Protein AF-A0A920TBQ1-F1 (afdb_monomer)

Secondary structure (DSSP, 8-state):
----------PPP----PPPHHHHHHHHHHHHHHHHH-----TTSHHHHHHHHHHHHHHHHHHHHHHHHHHHSS---S-HHHHHHHHH-SB-TTS-B---S-SS--B-TTSPBPEEESSPPGGGS-TTS-EEE---TT-SSS----SSS-SSSTTTTTS---------

Mean predicted aligned error: 15.68 Å

Solvent-accessible surface area (backbone atoms only — not comparable to full-atom values): 10835 Å² total; per-residue (Å²): 139,85,83,84,80,80,79,81,79,82,75,83,77,79,79,80,81,71,86,52,72,64,60,56,50,53,52,53,52,52,51,53,56,50,61,75,64,71,65,82,82,72,84,71,68,52,60,66,52,34,38,52,51,26,34,52,36,50,52,53,51,52,50,25,46,49,52,47,20,69,77,67,76,45,70,74,67,62,55,43,67,55,37,52,51,61,36,45,40,42,52,48,101,84,70,45,82,47,80,48,56,37,95,64,88,53,40,38,67,82,71,48,69,50,43,49,37,47,82,43,65,89,82,67,82,54,88,90,50,70,44,73,50,52,46,50,90,80,67,42,102,69,78,45,63,93,60,94,86,72,95,66,64,82,86,61,77,84,58,77,84,72,74,86,78,82,79,129

Radius of gyration: 35.69 Å; Cα contacts (8 Å, |Δi|>4): 148; chains: 1; bounding box: 50×78×126 Å

Structure (mmCIF, N/CA/C/O backbone):
data_AF-A0A920TBQ1-F1
#
_entry.id   AF-A0A920TBQ1-F1
#
loop_
_atom_site.group_PDB
_atom_site.id
_atom_site.type_symbol
_atom_site.label_atom_id
_atom_site.label_alt_id
_atom_site.label_comp_id
_atom_site.label_asym_id
_atom_site.label_entity_id
_atom_site.label_seq_id
_atom_site.pdbx_PDB_ins_code
_atom_site.Cartn_x
_atom_site.Cartn_y
_atom_site.Cartn_z
_atom_site.occupancy
_atom_site.B_iso_or_equiv
_atom_site.auth_seq_id
_atom_site.auth_comp_id
_atom_site.auth_asym_id
_atom_site.a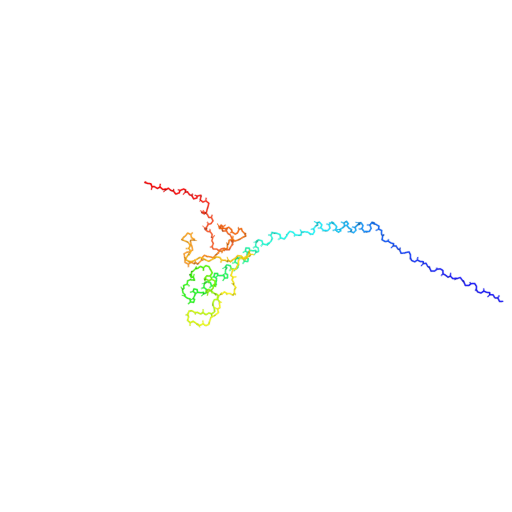uth_atom_id
_atom_site.pdbx_PDB_model_num
ATOM 1 N N . MET A 1 1 ? 17.380 -54.055 -92.860 1.00 48.25 1 MET A N 1
ATOM 2 C CA . MET A 1 1 ? 17.389 -53.909 -91.387 1.00 48.25 1 MET A CA 1
ATOM 3 C C . MET A 1 1 ? 18.024 -52.562 -91.052 1.00 48.25 1 MET A C 1
ATOM 5 O O . MET A 1 1 ? 19.197 -52.389 -91.348 1.00 48.25 1 MET A O 1
ATOM 9 N N . LYS A 1 2 ? 17.262 -51.567 -90.572 1.00 56.16 2 LYS A N 1
ATOM 10 C CA . LYS A 1 2 ? 17.795 -50.239 -90.199 1.00 56.16 2 LYS A CA 1
ATOM 11 C C . LYS A 1 2 ? 17.805 -50.139 -88.670 1.00 56.16 2 LYS A C 1
ATOM 13 O O . LYS A 1 2 ? 16.746 -50.190 -88.054 1.00 56.16 2 LYS A O 1
ATOM 18 N N . ASN A 1 3 ? 19.003 -50.072 -88.088 1.00 46.03 3 ASN A N 1
ATOM 19 C CA . ASN A 1 3 ? 19.242 -50.014 -86.646 1.00 46.03 3 ASN A CA 1
ATOM 20 C C . ASN A 1 3 ? 18.768 -48.677 -86.062 1.00 46.03 3 ASN A C 1
ATOM 22 O O . ASN A 1 3 ? 19.203 -47.610 -86.496 1.00 46.03 3 ASN A O 1
ATOM 26 N N . PHE A 1 4 ? 17.910 -48.739 -85.045 1.00 64.44 4 PHE A N 1
ATOM 27 C CA . PHE A 1 4 ? 17.529 -47.581 -84.244 1.00 64.44 4 PHE A CA 1
ATOM 28 C C . PHE A 1 4 ? 18.660 -47.234 -83.269 1.00 64.44 4 PHE A C 1
ATOM 30 O O . PHE A 1 4 ? 18.821 -47.861 -82.225 1.00 64.44 4 PHE A O 1
ATOM 37 N N . SER A 1 5 ? 19.452 -46.218 -83.615 1.00 70.75 5 SER A N 1
ATOM 38 C CA . SER A 1 5 ? 20.432 -45.603 -82.716 1.00 70.75 5 SER A CA 1
ATOM 39 C C . SER A 1 5 ? 19.705 -44.743 -81.678 1.00 70.75 5 SER A C 1
ATOM 41 O O . SER A 1 5 ? 19.383 -43.581 -81.937 1.00 70.75 5 SER A O 1
ATOM 43 N N . GLN A 1 6 ? 19.436 -45.309 -80.501 1.00 67.81 6 GLN A N 1
ATOM 44 C CA . GLN A 1 6 ? 18.839 -44.588 -79.376 1.00 67.81 6 GLN A CA 1
ATOM 45 C C . GLN A 1 6 ? 19.803 -43.515 -78.845 1.00 67.81 6 GLN A C 1
ATOM 47 O O . GLN A 1 6 ? 20.833 -43.819 -78.246 1.00 67.81 6 GLN A O 1
ATOM 52 N N . LYS A 1 7 ? 19.465 -42.235 -79.045 1.00 61.97 7 LYS A N 1
ATOM 53 C CA . LYS A 1 7 ? 20.132 -41.118 -78.365 1.00 61.97 7 LYS A CA 1
ATOM 54 C C . LYS A 1 7 ? 19.586 -41.018 -76.940 1.00 61.97 7 LYS A C 1
ATOM 56 O O . LYS A 1 7 ? 18.495 -40.498 -76.728 1.00 61.97 7 LYS A O 1
ATOM 61 N N . ALA A 1 8 ? 20.350 -41.508 -75.966 1.00 65.56 8 ALA A N 1
ATOM 62 C CA . ALA A 1 8 ? 20.070 -41.295 -74.550 1.00 65.56 8 ALA A CA 1
ATOM 63 C C . ALA A 1 8 ? 20.138 -39.789 -74.226 1.00 65.56 8 ALA A C 1
ATOM 65 O O . ALA A 1 8 ? 21.207 -39.176 -74.264 1.00 65.56 8 ALA A O 1
ATOM 66 N N . GLY A 1 9 ? 18.987 -39.178 -73.939 1.00 63.41 9 GLY A N 1
ATOM 67 C CA . GLY A 1 9 ? 18.897 -37.779 -73.526 1.00 63.41 9 GLY A CA 1
ATOM 68 C C . GLY A 1 9 ? 19.561 -37.565 -72.165 1.00 63.41 9 GLY A C 1
ATOM 69 O O . GLY A 1 9 ? 19.107 -38.101 -71.153 1.00 63.41 9 GLY A O 1
ATOM 70 N N . ARG A 1 10 ? 20.638 -36.772 -72.122 1.00 70.75 10 ARG A N 1
ATOM 71 C CA . ARG A 1 10 ? 21.245 -36.299 -70.869 1.00 70.75 10 ARG A CA 1
ATOM 72 C C . ARG A 1 10 ? 20.261 -35.353 -70.175 1.00 70.75 10 ARG A C 1
ATOM 74 O O . ARG A 1 10 ? 19.996 -34.269 -70.683 1.00 70.75 10 ARG A O 1
ATOM 81 N N . ARG A 1 11 ? 19.722 -35.751 -69.018 1.00 70.69 11 ARG A N 1
ATOM 82 C CA . ARG A 1 11 ? 18.940 -34.850 -68.155 1.00 70.69 11 ARG A CA 1
ATOM 83 C C . ARG A 1 11 ? 19.877 -33.781 -67.569 1.00 70.69 11 ARG A C 1
ATOM 85 O O . ARG A 1 11 ? 20.949 -34.156 -67.085 1.00 70.69 11 ARG A O 1
ATOM 92 N N . PRO A 1 12 ? 19.518 -32.486 -67.596 1.00 66.88 12 PRO A N 1
ATOM 93 C CA . PRO A 1 12 ? 20.341 -31.449 -66.988 1.00 66.88 12 PRO A CA 1
ATOM 94 C C . PRO A 1 12 ? 20.404 -31.682 -65.474 1.00 66.88 12 PRO A C 1
ATOM 96 O O . PRO A 1 12 ? 19.377 -31.836 -64.813 1.00 66.88 12 PRO A O 1
ATOM 99 N N . ARG A 1 13 ? 21.619 -31.752 -64.921 1.00 69.31 13 ARG A N 1
ATOM 100 C CA . ARG A 1 13 ? 21.818 -31.720 -63.470 1.00 69.31 13 ARG A CA 1
ATOM 101 C C . ARG A 1 13 ? 21.442 -30.317 -63.003 1.00 69.31 13 ARG A C 1
ATOM 103 O O . ARG A 1 13 ? 22.044 -29.351 -63.455 1.00 69.31 13 ARG A O 1
ATOM 110 N N . MET A 1 14 ? 20.437 -30.206 -62.138 1.00 69.81 14 MET A N 1
ATOM 111 C CA . MET A 1 14 ? 20.187 -28.965 -61.407 1.00 69.81 14 MET A CA 1
ATOM 112 C C . MET A 1 14 ? 21.421 -28.663 -60.559 1.00 69.81 14 MET A C 1
ATOM 114 O O . MET A 1 14 ? 21.741 -29.429 -59.646 1.00 69.81 14 MET A O 1
ATOM 118 N N . ASP A 1 15 ? 22.107 -27.567 -60.871 1.00 70.44 15 ASP A N 1
ATOM 119 C CA . ASP A 1 15 ? 23.183 -27.047 -60.038 1.00 70.44 15 ASP A CA 1
ATOM 120 C C . ASP A 1 15 ? 22.632 -26.743 -58.647 1.00 70.44 15 ASP A C 1
ATOM 122 O O . ASP A 1 15 ? 21.770 -25.880 -58.458 1.00 70.44 15 ASP A O 1
ATOM 126 N N . ARG A 1 16 ? 23.135 -27.481 -57.656 1.00 70.38 16 ARG A N 1
ATOM 127 C CA . ARG A 1 16 ? 22.904 -27.176 -56.248 1.00 70.38 16 ARG A CA 1
ATOM 128 C C . ARG A 1 16 ? 23.727 -25.935 -55.929 1.00 70.38 16 ARG A C 1
ATOM 130 O O . ARG A 1 16 ? 24.926 -26.031 -55.689 1.00 70.38 16 ARG A O 1
ATOM 137 N N . ARG A 1 17 ? 23.088 -24.767 -55.980 1.00 74.75 17 ARG A N 1
ATOM 138 C CA . ARG A 1 17 ? 23.689 -23.505 -55.539 1.00 74.75 17 ARG A CA 1
ATOM 139 C C . ARG A 1 17 ? 23.941 -23.623 -54.034 1.00 74.75 17 ARG A C 1
ATOM 141 O O . ARG A 1 17 ? 22.996 -23.756 -53.263 1.00 74.75 17 ARG A O 1
ATOM 148 N N . GLY A 1 18 ? 25.212 -23.693 -53.647 1.00 74.69 18 GLY A N 1
ATOM 149 C CA . GLY A 1 18 ? 25.628 -23.650 -52.248 1.00 74.69 18 GLY A CA 1
ATOM 150 C C . GLY A 1 18 ? 25.462 -22.243 -51.678 1.00 74.69 18 GLY A C 1
ATOM 151 O O . GLY A 1 18 ? 25.498 -21.264 -52.423 1.00 74.69 18 GLY A O 1
ATOM 152 N N . PHE A 1 19 ? 25.283 -22.162 -50.361 1.00 76.19 19 PHE A N 1
ATOM 153 C CA . PHE A 1 19 ? 25.223 -20.901 -49.626 1.00 76.19 19 PHE A CA 1
ATOM 154 C C . PHE A 1 19 ? 26.479 -20.066 -49.875 1.00 76.19 19 PHE A C 1
ATOM 156 O O . PHE A 1 19 ? 27.602 -20.577 -49.841 1.00 76.19 19 PHE A O 1
ATOM 163 N N . THR A 1 20 ? 26.290 -18.774 -50.122 1.00 87.19 20 THR A N 1
ATOM 164 C CA . THR A 1 20 ? 27.413 -17.843 -50.264 1.00 87.19 20 THR A CA 1
ATOM 165 C C . THR A 1 20 ? 27.848 -17.341 -48.887 1.00 87.19 20 THR A C 1
ATOM 167 O O . THR A 1 20 ? 27.028 -17.183 -47.985 1.00 87.19 20 THR A O 1
ATOM 170 N N . LEU A 1 21 ? 29.140 -17.048 -48.706 1.00 89.81 21 LEU A N 1
ATOM 171 C CA . LEU A 1 21 ? 29.644 -16.465 -47.451 1.00 89.81 21 LEU A CA 1
ATOM 172 C C . LEU A 1 21 ? 28.968 -15.123 -47.126 1.00 89.81 21 LEU A C 1
ATOM 174 O O . LEU A 1 21 ? 28.745 -14.805 -45.960 1.00 89.81 21 LEU A O 1
ATOM 178 N N . LEU A 1 22 ? 28.600 -14.363 -48.163 1.00 90.62 22 LEU A N 1
ATOM 179 C CA . LEU A 1 22 ? 27.893 -13.090 -48.026 1.00 90.62 22 LEU A CA 1
ATOM 180 C C . LEU A 1 22 ? 26.492 -13.253 -47.432 1.00 90.62 22 LEU A C 1
ATOM 182 O O . LEU A 1 22 ? 26.053 -12.393 -46.676 1.00 90.62 22 LEU A O 1
ATOM 186 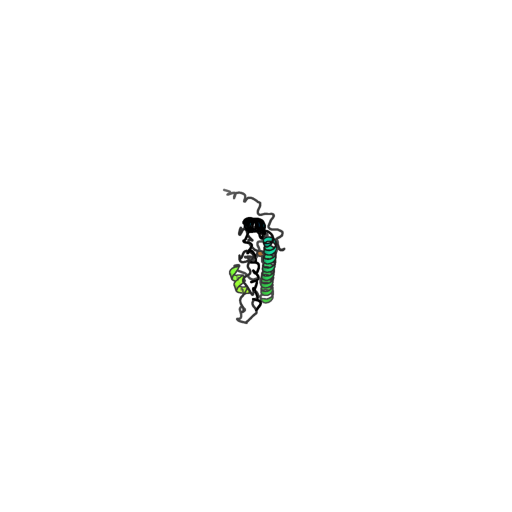N N . GLU A 1 23 ? 25.809 -14.352 -47.744 1.00 89.31 23 GLU A N 1
ATOM 187 C CA . GLU A 1 23 ? 24.459 -14.627 -47.253 1.00 89.31 23 GLU A CA 1
ATOM 188 C C . GLU A 1 23 ? 24.452 -14.828 -45.736 1.00 89.31 23 GLU A C 1
ATOM 190 O O . GLU A 1 23 ? 23.646 -14.226 -45.033 1.00 89.31 23 GLU A O 1
ATOM 195 N N . VAL A 1 24 ? 25.423 -15.575 -45.205 1.00 91.62 24 VAL A N 1
ATOM 196 C CA . VAL A 1 24 ? 25.572 -15.756 -43.753 1.00 91.62 24 VAL A CA 1
ATOM 197 C C . VAL A 1 24 ? 26.084 -14.477 -43.081 1.00 91.62 24 VAL A C 1
ATOM 199 O O . VAL A 1 24 ? 25.625 -14.128 -41.995 1.00 91.62 24 VAL A O 1
ATOM 202 N N . LEU A 1 25 ? 26.987 -13.736 -43.732 1.00 93.94 25 LEU A N 1
ATOM 203 C CA . LEU A 1 25 ? 27.529 -12.485 -43.197 1.00 93.94 25 LEU A CA 1
ATOM 204 C C . LEU A 1 25 ? 26.446 -11.411 -43.027 1.00 93.94 25 LEU A C 1
ATOM 206 O O . LEU A 1 25 ? 26.381 -10.773 -41.976 1.00 93.94 25 LEU A O 1
ATOM 210 N N . LEU A 1 26 ? 25.575 -11.236 -44.024 1.00 93.56 26 LEU A N 1
ATOM 211 C CA . LEU A 1 26 ? 24.477 -10.273 -43.952 1.00 93.56 26 LEU A CA 1
ATOM 212 C C . LEU A 1 26 ? 23.464 -10.652 -42.864 1.00 93.56 26 LEU A C 1
ATOM 214 O O . LEU A 1 26 ? 23.002 -9.782 -42.128 1.00 93.56 26 LEU A O 1
ATOM 218 N N . VAL A 1 27 ? 23.152 -11.943 -42.722 1.00 94.81 27 VAL A N 1
ATOM 219 C CA . VAL A 1 27 ? 22.244 -12.433 -41.675 1.00 94.81 27 VAL A CA 1
ATOM 220 C C . VAL A 1 27 ? 22.801 -12.122 -40.287 1.00 94.81 27 VAL A C 1
ATOM 222 O O . VAL A 1 27 ? 22.093 -11.546 -39.464 1.00 94.81 27 VAL A O 1
ATOM 225 N N . LEU A 1 28 ? 24.076 -12.427 -40.031 1.00 94.94 28 LEU A N 1
ATOM 226 C CA . LEU A 1 28 ? 24.708 -12.120 -38.745 1.00 94.94 28 LEU A CA 1
ATOM 227 C C . LEU A 1 28 ? 24.767 -10.612 -38.476 1.00 94.94 28 LEU A C 1
ATOM 229 O O . LEU A 1 28 ? 24.514 -10.188 -37.351 1.00 94.94 28 LEU A O 1
ATOM 233 N N . ALA A 1 29 ? 25.032 -9.798 -39.501 1.00 95.50 29 ALA A N 1
ATOM 234 C CA . ALA A 1 29 ? 25.033 -8.344 -39.370 1.00 95.50 29 ALA A CA 1
ATOM 235 C C . ALA A 1 29 ? 23.657 -7.801 -38.943 1.00 95.50 29 ALA A C 1
ATOM 237 O O . ALA A 1 29 ? 23.577 -6.982 -38.028 1.00 95.50 29 ALA A O 1
ATOM 238 N N . ILE A 1 30 ? 22.571 -8.289 -39.555 1.00 94.75 30 ILE A N 1
ATOM 239 C CA . ILE A 1 30 ? 21.204 -7.879 -39.198 1.00 94.75 30 ILE A CA 1
ATOM 240 C C . ILE A 1 30 ? 20.837 -8.374 -37.792 1.00 94.75 30 ILE A C 1
ATOM 242 O O . ILE A 1 30 ? 20.232 -7.627 -37.025 1.00 94.75 30 ILE A O 1
ATOM 246 N N . LEU A 1 31 ? 21.240 -9.590 -37.410 1.00 95.25 31 LEU A N 1
ATOM 247 C CA . LEU A 1 31 ? 21.000 -10.114 -36.061 1.00 95.25 31 LEU A CA 1
ATOM 248 C C . LEU A 1 31 ? 21.712 -9.285 -34.985 1.00 95.25 31 LEU A C 1
ATOM 250 O O . LEU A 1 31 ? 21.099 -8.970 -33.968 1.00 95.25 31 LEU A O 1
ATOM 254 N N . ILE A 1 32 ? 22.963 -8.880 -35.221 1.00 95.75 32 ILE A N 1
ATOM 255 C CA . ILE A 1 32 ? 23.705 -7.995 -34.310 1.00 95.75 32 ILE A CA 1
ATOM 256 C C . ILE A 1 32 ? 23.021 -6.624 -34.216 1.00 95.75 32 ILE A C 1
ATOM 258 O O . ILE A 1 32 ? 22.856 -6.095 -33.118 1.00 95.75 32 ILE A O 1
ATOM 262 N N . ALA A 1 33 ? 22.574 -6.069 -35.347 1.00 94.31 33 ALA A N 1
ATOM 263 C CA . ALA A 1 33 ? 21.883 -4.783 -35.379 1.00 94.31 33 ALA A CA 1
ATOM 264 C C . ALA A 1 33 ? 20.559 -4.806 -34.594 1.00 94.31 33 ALA A C 1
ATOM 266 O O . ALA A 1 33 ? 20.290 -3.893 -33.815 1.00 94.31 33 ALA A O 1
ATOM 267 N N . ILE A 1 34 ? 19.750 -5.860 -34.753 1.00 94.38 34 ILE A N 1
ATOM 268 C CA . ILE A 1 34 ? 18.488 -6.008 -34.0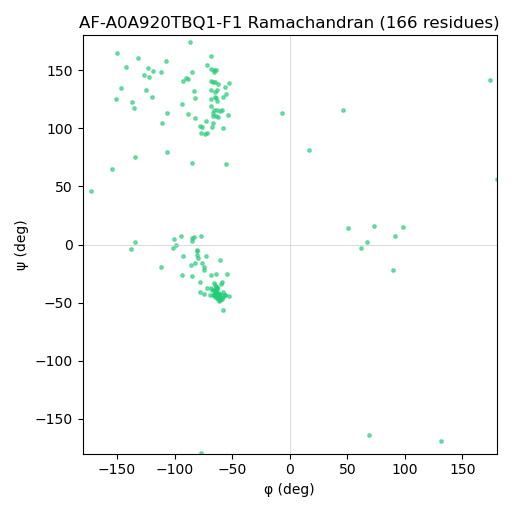14 1.00 94.38 34 ILE A CA 1
ATOM 269 C C . ILE A 1 34 ? 18.761 -6.263 -32.527 1.00 94.38 34 ILE A C 1
ATOM 271 O O . ILE A 1 34 ? 18.126 -5.638 -31.679 1.00 94.38 34 ILE A O 1
ATOM 275 N N . ALA A 1 35 ? 19.727 -7.121 -32.189 1.00 90.00 35 ALA A N 1
ATOM 276 C CA . ALA A 1 35 ? 20.071 -7.421 -30.799 1.00 90.00 35 ALA A CA 1
ATOM 277 C C . ALA A 1 35 ? 20.526 -6.174 -30.019 1.00 90.00 35 ALA A C 1
ATOM 279 O O . ALA A 1 35 ? 20.202 -6.043 -28.843 1.00 90.00 35 ALA A O 1
ATOM 280 N N . ALA A 1 36 ? 21.212 -5.232 -30.675 1.00 88.94 36 ALA A N 1
ATOM 281 C CA . ALA A 1 36 ? 21.608 -3.962 -30.067 1.00 88.94 36 ALA A CA 1
ATOM 282 C C . ALA A 1 36 ? 20.420 -3.026 -29.764 1.00 88.94 36 ALA A C 1
ATOM 284 O O . ALA A 1 36 ? 20.515 -2.181 -28.876 1.00 88.94 36 ALA A O 1
ATOM 285 N N . MET A 1 37 ? 19.309 -3.155 -30.497 1.00 88.44 37 MET A N 1
ATOM 286 C CA . MET A 1 37 ? 18.132 -2.291 -30.358 1.00 88.44 37 MET A CA 1
ATOM 287 C C . MET A 1 37 ? 17.079 -2.865 -29.397 1.00 88.44 37 MET A C 1
ATOM 289 O O . MET A 1 37 ? 16.315 -2.113 -28.792 1.00 88.44 37 MET A O 1
ATOM 293 N N . VAL A 1 38 ? 17.028 -4.190 -29.232 1.00 83.75 38 VAL A N 1
ATOM 294 C CA . VAL A 1 38 ? 16.035 -4.872 -28.386 1.00 83.75 38 VAL A CA 1
ATOM 295 C C . VAL A 1 38 ? 16.507 -4.909 -26.928 1.00 83.75 38 VAL A C 1
ATOM 297 O O . VAL A 1 38 ? 16.831 -5.949 -26.370 1.00 83.75 38 VAL A O 1
ATOM 300 N N . VAL A 1 39 ? 16.518 -3.738 -26.293 1.00 70.38 39 VAL A N 1
ATOM 301 C CA . VAL A 1 39 ? 16.540 -3.587 -24.830 1.00 70.38 39 VAL A CA 1
ATOM 302 C C . VAL A 1 39 ? 15.502 -2.524 -24.476 1.00 70.38 39 VAL A C 1
ATOM 304 O O . VAL A 1 39 ? 15.850 -1.364 -24.254 1.00 70.38 39 VAL A O 1
ATOM 307 N N . PRO A 1 40 ? 14.193 -2.824 -24.509 1.00 66.94 40 PRO A N 1
ATOM 308 C CA . PRO A 1 40 ? 13.232 -1.845 -24.034 1.00 66.94 40 PRO A CA 1
ATOM 309 C C . PRO A 1 40 ? 13.479 -1.590 -22.539 1.00 66.94 40 PRO A C 1
ATOM 311 O O . PRO A 1 40 ? 13.492 -2.507 -21.723 1.00 66.94 40 PRO A O 1
ATOM 314 N N . ASN A 1 41 ? 13.701 -0.319 -22.204 1.00 61.41 41 ASN A N 1
ATOM 315 C CA . ASN A 1 41 ? 13.872 0.189 -20.847 1.00 61.41 41 ASN A CA 1
ATOM 316 C C . ASN A 1 41 ? 12.541 0.063 -20.080 1.00 61.41 41 ASN A C 1
ATOM 318 O O . ASN A 1 41 ? 11.635 0.876 -20.258 1.00 61.41 41 ASN A O 1
ATOM 322 N N . ILE A 1 42 ? 12.412 -0.954 -19.225 1.00 60.12 42 ILE A N 1
ATOM 323 C CA . ILE A 1 42 ? 11.211 -1.209 -18.398 1.00 60.12 42 ILE A CA 1
ATOM 324 C C . ILE A 1 42 ? 11.188 -0.315 -17.133 1.00 60.12 42 ILE A C 1
ATOM 326 O O . ILE A 1 42 ? 10.198 -0.253 -16.414 1.00 60.12 42 ILE A O 1
ATOM 330 N N . VAL A 1 43 ? 12.251 0.451 -16.881 1.00 58.19 43 VAL A N 1
ATOM 331 C CA . VAL A 1 43 ? 12.585 0.972 -15.542 1.00 58.19 43 VAL A CA 1
ATOM 332 C C . VAL A 1 43 ? 11.800 2.233 -15.116 1.00 58.19 43 VAL A C 1
ATOM 334 O O . VAL A 1 43 ? 11.926 2.664 -13.983 1.00 58.19 43 VAL A O 1
ATOM 337 N N . GLY A 1 44 ? 10.959 2.834 -15.968 1.00 57.53 44 GLY A N 1
ATOM 338 C CA . GLY A 1 44 ? 10.316 4.130 -15.650 1.00 57.53 44 GLY A CA 1
ATOM 339 C C . GLY A 1 44 ? 8.799 4.128 -15.427 1.00 57.53 44 GLY A C 1
ATOM 340 O O . GLY A 1 44 ? 8.265 5.073 -14.857 1.00 57.53 44 GLY A O 1
ATOM 341 N N . ARG A 1 45 ? 8.072 3.105 -15.899 1.00 57.81 45 ARG A N 1
ATOM 342 C CA . ARG A 1 45 ? 6.596 3.041 -15.777 1.00 57.81 45 ARG A CA 1
ATOM 343 C C . ARG A 1 45 ? 6.118 2.291 -14.536 1.00 57.81 45 ARG A C 1
ATOM 345 O O . ARG A 1 45 ? 4.932 2.333 -14.226 1.00 57.81 45 ARG A O 1
ATOM 352 N N . SER A 1 46 ? 7.029 1.617 -13.841 1.00 68.81 46 SER A N 1
ATOM 353 C CA . SER A 1 46 ? 6.745 0.920 -12.590 1.00 68.81 46 SER A CA 1
ATOM 354 C C . SER A 1 46 ? 6.421 1.889 -11.463 1.00 68.81 46 SER A C 1
ATOM 356 O O . SER A 1 46 ? 5.536 1.606 -10.674 1.00 68.81 46 SER A O 1
ATOM 358 N N . ASP A 1 47 ? 7.082 3.043 -11.390 1.00 75.00 47 ASP A N 1
ATOM 359 C CA . ASP A 1 47 ? 7.082 3.822 -10.148 1.00 75.00 47 ASP A CA 1
ATOM 360 C C . ASP A 1 47 ? 5.753 4.534 -9.887 1.00 75.00 47 ASP A C 1
ATOM 362 O O . ASP A 1 47 ? 5.250 4.489 -8.769 1.00 75.00 47 ASP A O 1
ATOM 366 N N . GLU A 1 48 ? 5.139 5.145 -10.903 1.00 76.69 48 GLU A N 1
ATOM 367 C CA . GLU A 1 48 ? 3.794 5.736 -10.781 1.00 76.69 48 GLU A CA 1
ATOM 368 C C . GLU A 1 48 ? 2.739 4.652 -10.504 1.00 76.69 48 GLU A C 1
ATOM 370 O O . GLU A 1 48 ? 1.894 4.812 -9.626 1.00 76.69 48 GLU A O 1
ATOM 375 N N . ALA A 1 49 ? 2.842 3.505 -11.182 1.00 82.50 49 ALA A N 1
ATOM 376 C CA . ALA A 1 49 ? 1.942 2.376 -10.967 1.00 82.50 49 ALA A CA 1
ATOM 377 C C . ALA A 1 49 ? 2.085 1.796 -9.549 1.00 82.50 49 ALA A C 1
ATOM 379 O O . ALA A 1 49 ? 1.091 1.486 -8.899 1.00 82.50 49 ALA A O 1
ATOM 380 N N . ASN A 1 50 ? 3.311 1.707 -9.033 1.00 82.94 50 ASN A N 1
ATOM 381 C CA . ASN A 1 50 ? 3.606 1.253 -7.676 1.00 82.94 50 ASN A CA 1
ATOM 382 C C . ASN A 1 50 ? 3.039 2.218 -6.631 1.00 82.94 50 ASN A C 1
ATOM 384 O O . ASN A 1 50 ? 2.464 1.785 -5.628 1.00 82.94 50 ASN A O 1
ATOM 388 N N . LYS A 1 51 ? 3.128 3.529 -6.891 1.00 82.69 51 LYS A N 1
ATOM 389 C CA . LYS A 1 51 ? 2.444 4.546 -6.086 1.00 82.69 51 LYS A CA 1
ATOM 390 C C . LYS A 1 51 ? 0.947 4.277 -6.082 1.00 82.69 51 LYS A C 1
ATOM 392 O O . LYS A 1 51 ? 0.392 4.068 -5.013 1.00 82.69 51 LYS A O 1
ATOM 397 N N . ASP A 1 52 ? 0.309 4.197 -7.245 1.00 84.31 52 ASP A N 1
ATOM 398 C CA . ASP A 1 52 ? -1.134 3.944 -7.366 1.00 84.31 52 ASP A CA 1
ATOM 399 C C . ASP A 1 52 ? -1.603 2.667 -6.669 1.00 84.31 52 ASP A C 1
ATOM 401 O O . ASP A 1 52 ? -2.592 2.692 -5.936 1.00 84.31 52 ASP A O 1
ATOM 405 N N . LEU A 1 53 ? -0.870 1.566 -6.812 1.00 86.50 53 LEU A N 1
ATOM 406 C CA . LEU A 1 53 ? -1.169 0.321 -6.106 1.00 86.50 53 LEU A CA 1
ATOM 407 C C . LEU A 1 53 ? -1.097 0.495 -4.587 1.00 86.50 53 LEU A C 1
ATOM 409 O O . LEU A 1 53 ? -1.992 0.052 -3.866 1.00 86.50 53 LEU A O 1
ATOM 413 N N . THR A 1 54 ? -0.074 1.195 -4.102 1.00 87.44 54 THR A N 1
ATOM 414 C CA . THR A 1 54 ? 0.083 1.487 -2.674 1.00 87.44 54 THR A CA 1
ATOM 415 C C . THR A 1 54 ? -1.064 2.363 -2.164 1.00 87.44 54 THR A C 1
ATOM 417 O O . THR A 1 54 ? -1.635 2.075 -1.115 1.00 87.44 54 THR A O 1
ATOM 420 N N . ARG A 1 55 ? -1.478 3.376 -2.937 1.00 83.94 55 ARG A N 1
ATOM 421 C CA . ARG A 1 55 ? -2.633 4.239 -2.635 1.00 83.94 55 ARG A CA 1
ATOM 422 C C . ARG A 1 55 ? -3.926 3.430 -2.480 1.00 83.94 55 ARG A C 1
ATOM 424 O O . ARG A 1 55 ? -4.684 3.641 -1.535 1.00 83.94 55 ARG A O 1
ATOM 431 N 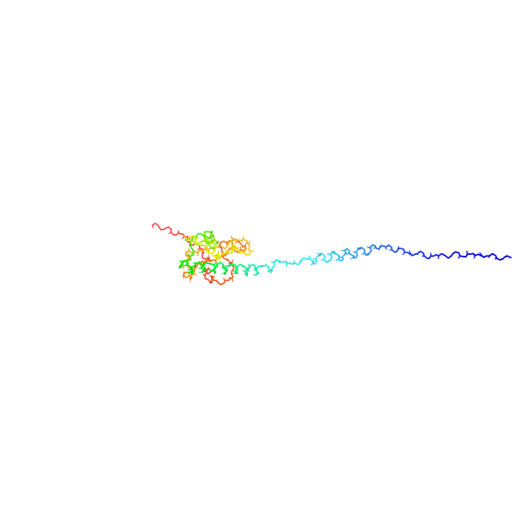N . ILE A 1 56 ? -4.163 2.485 -3.392 1.00 88.56 56 ILE A N 1
ATOM 432 C CA . ILE A 1 56 ? -5.326 1.587 -3.357 1.00 88.56 56 ILE A CA 1
ATOM 433 C C . ILE A 1 56 ? -5.289 0.704 -2.105 1.00 88.56 56 ILE A C 1
ATOM 435 O O . ILE A 1 56 ? -6.300 0.584 -1.413 1.00 88.56 56 ILE A O 1
ATOM 439 N N . ASN A 1 57 ? -4.133 0.118 -1.785 1.00 89.88 57 ASN A N 1
ATOM 440 C CA . ASN A 1 57 ? -3.987 -0.739 -0.608 1.00 89.88 57 ASN A CA 1
ATOM 441 C C . ASN A 1 57 ? -4.175 0.047 0.702 1.00 89.88 57 ASN A C 1
ATOM 443 O O . ASN A 1 57 ? -4.842 -0.449 1.610 1.00 89.88 57 ASN A O 1
ATOM 447 N N . ILE A 1 58 ? -3.676 1.288 0.783 1.00 88.00 58 ILE A N 1
ATOM 448 C CA . ILE A 1 58 ? -3.921 2.188 1.923 1.00 88.00 58 ILE A CA 1
ATOM 449 C C . ILE A 1 58 ? -5.420 2.459 2.079 1.00 88.00 58 ILE A C 1
ATOM 451 O O . ILE A 1 58 ? -5.955 2.311 3.174 1.00 88.00 58 ILE A O 1
ATOM 455 N N . ALA A 1 59 ? -6.119 2.803 0.993 1.00 87.94 59 ALA A N 1
ATOM 456 C CA . ALA A 1 59 ? -7.557 3.068 1.037 1.00 87.94 59 ALA A CA 1
ATOM 457 C C . ALA A 1 59 ? -8.371 1.828 1.452 1.00 87.94 59 ALA A C 1
ATOM 459 O O . ALA A 1 59 ? -9.350 1.942 2.192 1.00 87.94 59 ALA A O 1
ATOM 460 N N . ALA A 1 60 ? -7.965 0.636 1.005 1.00 90.75 60 ALA A N 1
ATOM 461 C CA . ALA A 1 60 ? -8.577 -0.620 1.427 1.00 90.75 60 ALA A CA 1
ATOM 462 C C . ALA A 1 60 ? -8.378 -0.872 2.931 1.00 90.75 60 ALA A C 1
ATOM 464 O O . ALA A 1 60 ? -9.332 -1.240 3.619 1.00 90.75 60 ALA A O 1
ATOM 465 N N . PHE A 1 61 ? -7.176 -0.615 3.453 1.00 91.38 61 PHE A N 1
ATOM 466 C CA . PHE A 1 61 ? -6.884 -0.749 4.879 1.00 91.38 61 PHE A CA 1
ATOM 467 C C . PHE A 1 61 ? -7.652 0.288 5.719 1.00 91.38 61 PHE A C 1
ATOM 469 O O . PHE A 1 61 ? -8.279 -0.067 6.717 1.00 91.38 61 PHE A O 1
ATOM 476 N N . GLU A 1 62 ? -7.715 1.548 5.280 1.00 89.62 62 GLU A N 1
ATOM 477 C CA . GLU A 1 62 ? -8.516 2.579 5.952 1.00 89.62 62 GLU A CA 1
ATOM 478 C C . GLU A 1 62 ? -9.996 2.179 6.011 1.00 89.62 62 GLU A C 1
ATOM 480 O O . GLU A 1 62 ? -10.635 2.293 7.058 1.00 89.62 62 GLU A O 1
ATOM 485 N N . LYS A 1 63 ? -10.538 1.652 4.908 1.00 91.50 63 LYS A N 1
ATOM 486 C CA . LYS A 1 63 ? -11.916 1.160 4.853 1.00 91.50 63 LYS A CA 1
ATOM 487 C C . LYS A 1 63 ? -12.146 0.005 5.832 1.00 91.50 63 LYS A C 1
ATOM 489 O O . LYS A 1 63 ? -13.163 0.006 6.520 1.00 91.50 63 LYS A O 1
ATOM 494 N N . ALA A 1 64 ? -11.218 -0.946 5.932 1.00 92.25 64 ALA A N 1
ATOM 495 C CA . ALA A 1 64 ? -11.309 -2.043 6.897 1.00 92.25 64 ALA A CA 1
ATOM 496 C C . ALA A 1 64 ? -11.334 -1.523 8.346 1.00 92.25 64 ALA A C 1
ATOM 498 O O . ALA A 1 64 ? -12.219 -1.885 9.122 1.00 92.25 64 ALA A O 1
ATOM 499 N N . ALA A 1 65 ? -10.436 -0.593 8.689 1.00 91.62 65 ALA A N 1
ATOM 500 C CA . ALA A 1 65 ? -10.411 0.043 10.006 1.00 91.62 65 ALA A CA 1
ATOM 501 C C . ALA A 1 65 ? -11.693 0.852 10.296 1.00 91.62 65 ALA A C 1
ATOM 503 O O . ALA A 1 65 ? -12.186 0.862 11.425 1.00 91.62 65 ALA A O 1
ATOM 504 N N . GLN A 1 66 ? -12.269 1.510 9.284 1.00 91.50 66 GLN A N 1
ATOM 505 C CA . GLN A 1 66 ? -13.551 2.211 9.408 1.00 91.50 66 GLN A CA 1
ATOM 506 C C . GLN A 1 66 ? -14.708 1.248 9.692 1.00 91.50 66 GLN A C 1
ATOM 508 O O . GLN A 1 66 ? -15.543 1.550 10.541 1.00 91.50 66 GLN A O 1
ATOM 513 N N . MET A 1 67 ? -14.753 0.091 9.025 1.00 91.62 67 MET A N 1
ATOM 514 C CA . MET A 1 67 ? -15.775 -0.931 9.281 1.00 91.62 67 MET A CA 1
ATOM 515 C C . MET A 1 67 ? -15.659 -1.490 10.701 1.00 91.62 67 MET A C 1
ATOM 517 O O . MET A 1 67 ? -16.661 -1.559 11.409 1.00 91.62 67 MET A O 1
ATOM 521 N N . TYR A 1 68 ? -14.437 -1.768 11.164 1.00 91.31 68 TYR A N 1
ATOM 522 C CA . TYR A 1 68 ? -14.200 -2.158 12.555 1.00 91.31 68 TYR A CA 1
ATOM 523 C C . TYR A 1 68 ? -14.736 -1.114 13.539 1.00 91.31 68 TYR A C 1
ATOM 525 O O . TYR A 1 68 ? -15.401 -1.463 14.515 1.00 91.31 68 TYR A O 1
ATOM 533 N N . LYS A 1 69 ? -14.502 0.176 13.266 1.00 90.88 69 LYS A N 1
ATOM 534 C CA . LYS A 1 69 ? -15.044 1.263 14.084 1.00 90.88 69 LYS A CA 1
ATOM 535 C C . LYS A 1 69 ? -16.567 1.321 14.062 1.00 90.88 69 LYS A C 1
ATOM 537 O O . LYS A 1 69 ? -17.157 1.678 15.075 1.00 90.88 69 LYS A O 1
ATOM 542 N N . ILE A 1 70 ? -17.216 1.039 12.937 1.00 91.44 70 ILE A N 1
ATOM 543 C CA . ILE A 1 70 ? -18.684 1.039 12.868 1.00 91.44 70 ILE A CA 1
ATOM 544 C C . ILE A 1 70 ? -19.253 -0.029 13.806 1.00 91.44 70 ILE A C 1
ATOM 546 O O . ILE A 1 70 ? -20.190 0.259 14.552 1.00 91.44 70 ILE A O 1
ATOM 550 N N . ASP A 1 71 ? -18.638 -1.209 13.833 1.00 89.25 71 ASP A N 1
ATOM 551 C CA . ASP A 1 71 ? -19.121 -2.336 14.630 1.00 89.25 71 ASP A CA 1
ATOM 552 C C . ASP A 1 71 ? -18.761 -2.201 16.119 1.00 89.25 71 ASP A C 1
ATOM 554 O O . ASP A 1 71 ? -19.601 -2.438 16.987 1.00 89.25 71 ASP A O 1
ATOM 558 N N . ASN A 1 72 ? -17.542 -1.747 16.429 1.00 88.50 72 ASN A N 1
ATOM 559 C CA . ASN A 1 72 ? -17.013 -1.698 17.800 1.00 88.50 72 ASN A CA 1
ATOM 560 C C . ASN A 1 72 ? -17.056 -0.296 18.426 1.00 88.50 72 ASN A C 1
ATOM 562 O O . ASN A 1 72 ? -16.693 -0.118 19.585 1.00 88.50 72 ASN A O 1
ATOM 566 N N . LYS A 1 73 ? -17.489 0.722 17.671 1.00 90.12 73 LYS A N 1
ATOM 567 C CA . LYS A 1 73 ? -17.527 2.157 18.036 1.00 90.12 73 LYS A CA 1
ATOM 568 C C . LYS A 1 73 ? -16.167 2.798 18.338 1.00 90.12 73 LYS A C 1
ATOM 570 O O . LYS A 1 73 ? -16.107 4.009 18.556 1.00 90.12 73 LYS A O 1
ATOM 575 N N . VAL A 1 74 ? -15.088 2.023 18.307 1.00 90.25 74 VAL A N 1
ATOM 576 C CA . VAL A 1 74 ? -13.718 2.438 18.620 1.00 90.25 74 VAL A CA 1
ATOM 577 C C . VAL A 1 74 ? -12.814 2.063 17.449 1.00 90.25 74 VAL A C 1
ATOM 579 O O . VAL A 1 74 ? -13.056 1.078 16.754 1.00 90.25 74 VAL A O 1
ATOM 582 N N . TRP A 1 75 ? -11.796 2.879 17.188 1.00 90.81 75 TRP A N 1
ATOM 583 C CA . TRP A 1 75 ? -10.759 2.523 16.221 1.00 90.81 75 TRP A CA 1
ATOM 584 C C . TRP A 1 75 ? -9.917 1.357 16.751 1.00 90.81 75 TRP A C 1
ATOM 586 O O . TRP A 1 75 ? -9.784 1.220 17.963 1.00 90.81 75 TRP A O 1
ATOM 596 N N . PRO A 1 76 ? -9.340 0.519 15.879 1.00 90.81 76 PRO A N 1
ATOM 597 C CA . PRO A 1 76 ? -8.454 -0.528 16.352 1.00 90.81 76 PRO A CA 1
ATOM 598 C C . PRO A 1 76 ? -7.200 0.104 16.982 1.00 90.81 76 PRO A C 1
ATOM 600 O O . PRO A 1 76 ? -6.598 1.023 16.421 1.00 90.81 76 PRO A O 1
ATOM 603 N N . GLU A 1 77 ? -6.847 -0.356 18.177 1.00 89.25 77 GLU A N 1
ATOM 604 C CA . GLU A 1 77 ? -5.700 0.103 18.966 1.00 89.25 77 GLU A CA 1
ATOM 605 C C . GLU A 1 77 ? -4.661 -1.021 19.047 1.00 89.25 77 GLU A C 1
ATOM 607 O O . GLU A 1 77 ? -5.026 -2.195 19.053 1.00 89.25 77 GLU A O 1
ATOM 612 N N . GLY A 1 78 ? -3.376 -0.669 19.113 1.00 88.88 78 GLY A N 1
ATOM 613 C CA . GLY A 1 78 ? -2.282 -1.638 19.219 1.00 88.88 78 GLY A CA 1
ATOM 614 C C . GLY A 1 78 ? -1.155 -1.391 18.222 1.00 88.88 78 GLY A C 1
ATOM 615 O O . GLY A 1 78 ? -1.092 -0.338 17.581 1.00 88.88 78 GLY A O 1
ATOM 616 N N . SER A 1 79 ? -0.251 -2.367 18.119 1.00 88.75 79 SER A N 1
ATOM 617 C CA . SER A 1 79 ? 0.773 -2.382 17.072 1.00 88.75 79 SER A CA 1
ATOM 618 C C . SER A 1 79 ? 0.145 -2.621 15.695 1.00 88.75 79 SER A C 1
ATOM 620 O O . SER A 1 79 ? -0.989 -3.096 15.587 1.00 88.75 79 SER A O 1
ATOM 622 N N . THR A 1 80 ? 0.874 -2.300 14.625 1.00 88.06 80 THR A N 1
ATOM 623 C CA . THR A 1 80 ? 0.423 -2.555 13.249 1.00 88.06 80 THR A CA 1
ATOM 624 C C . THR A 1 80 ? 0.017 -4.020 13.061 1.00 88.06 80 THR A C 1
ATOM 626 O O . THR A 1 80 ? -1.030 -4.312 12.485 1.00 88.06 80 THR A O 1
ATOM 629 N N . GLU A 1 81 ? 0.820 -4.944 13.581 1.00 90.38 81 GLU A N 1
ATOM 630 C CA . GLU A 1 81 ? 0.613 -6.385 13.480 1.00 90.38 81 GLU A CA 1
ATOM 631 C C . GLU A 1 81 ? -0.654 -6.825 14.220 1.00 90.38 81 GLU A C 1
ATOM 633 O O . GLU A 1 81 ? -1.462 -7.570 13.660 1.00 90.38 81 GLU A O 1
ATOM 638 N N . ASP A 1 82 ? -0.864 -6.321 15.439 1.00 90.38 82 ASP A N 1
ATOM 639 C CA . ASP A 1 82 ? -2.057 -6.626 16.237 1.00 90.38 82 ASP A CA 1
ATOM 640 C C . ASP A 1 82 ? -3.329 -6.161 15.529 1.00 90.38 82 ASP A C 1
ATOM 642 O O . ASP A 1 82 ? -4.313 -6.897 15.452 1.00 90.38 82 ASP A O 1
ATOM 646 N N . VAL A 1 83 ? -3.294 -4.959 14.950 1.00 91.38 83 VAL A N 1
ATOM 647 C CA . VAL A 1 83 ? -4.421 -4.389 14.207 1.00 91.38 83 VAL A CA 1
ATOM 648 C C . VAL A 1 83 ? -4.722 -5.203 12.952 1.00 91.38 83 VAL A C 1
ATOM 650 O O . VAL A 1 83 ? -5.887 -5.472 12.663 1.00 91.38 83 VAL A O 1
ATOM 653 N N . ILE A 1 84 ? -3.699 -5.636 12.212 1.00 91.69 84 ILE A N 1
ATOM 654 C CA . ILE A 1 84 ? -3.895 -6.493 11.036 1.00 91.69 84 ILE A CA 1
ATOM 655 C C . ILE A 1 84 ? -4.534 -7.820 11.452 1.00 91.69 84 ILE A C 1
ATOM 657 O O . ILE A 1 84 ? -5.524 -8.226 10.844 1.00 91.69 84 ILE A O 1
ATOM 661 N N . MET A 1 85 ? -4.025 -8.471 12.502 1.00 90.38 85 MET A N 1
ATOM 662 C CA . MET A 1 85 ? -4.605 -9.718 13.007 1.00 90.38 85 MET A CA 1
ATOM 663 C C . MET A 1 85 ? -6.063 -9.525 13.422 1.00 90.38 85 MET A C 1
ATOM 665 O O . MET A 1 85 ? -6.923 -10.290 12.995 1.00 90.38 85 MET A O 1
ATOM 669 N N . LEU A 1 86 ? -6.353 -8.468 14.180 1.00 90.06 86 LEU A N 1
ATOM 670 C CA . LEU A 1 86 ? -7.697 -8.125 14.633 1.00 90.06 86 LEU A CA 1
ATOM 671 C C . LEU A 1 86 ? -8.679 -7.929 13.471 1.00 90.06 86 LEU A C 1
ATOM 673 O O . LEU A 1 86 ? -9.819 -8.3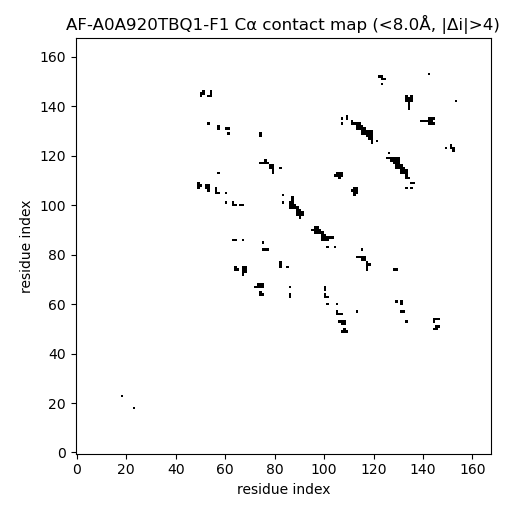85 13.535 1.00 90.06 86 LEU A O 1
ATOM 677 N N . LEU A 1 87 ? -8.245 -7.274 12.393 1.00 89.75 87 LEU A N 1
ATOM 678 C CA . LEU A 1 87 ? -9.084 -7.053 11.214 1.00 89.75 87 LEU A CA 1
ATOM 679 C C . LEU A 1 87 ? -9.272 -8.310 10.360 1.00 89.75 87 LEU A C 1
ATOM 681 O O . LEU A 1 87 ? -10.243 -8.374 9.604 1.00 89.75 87 LEU A O 1
ATOM 685 N N . MET A 1 88 ? -8.365 -9.283 10.474 1.00 90.25 88 MET A N 1
ATOM 686 C CA . MET A 1 88 ? -8.434 -10.569 9.778 1.00 90.25 88 MET A CA 1
ATOM 687 C C . MET A 1 88 ? -9.263 -11.624 10.525 1.00 90.25 88 MET A C 1
ATOM 689 O O . MET A 1 88 ? -9.668 -12.623 9.928 1.00 90.25 88 MET A O 1
ATOM 693 N N . MET A 1 89 ? -9.516 -11.428 11.822 1.00 86.31 89 MET A N 1
ATOM 694 C CA . MET A 1 89 ? -10.294 -12.362 12.637 1.00 86.31 89 MET A CA 1
ATOM 695 C C . MET A 1 89 ? -11.736 -12.484 12.131 1.00 86.31 89 MET A C 1
ATOM 697 O O . MET A 1 89 ? -12.439 -11.499 11.914 1.00 86.31 89 MET A O 1
ATOM 701 N N . THR A 1 90 ? -12.201 -13.725 12.004 1.00 83.56 90 THR A N 1
ATOM 702 C CA . THR A 1 90 ? -13.575 -14.062 11.599 1.00 83.56 90 THR A CA 1
ATOM 703 C C . THR A 1 90 ? -14.509 -14.290 12.784 1.00 83.56 90 THR A C 1
ATOM 705 O O . THR A 1 90 ? -15.646 -14.714 12.604 1.00 83.56 90 THR A O 1
ATOM 708 N N . GLU A 1 91 ? -14.043 -14.025 13.999 1.00 81.00 91 GLU A N 1
ATOM 709 C CA . GLU A 1 91 ? -14.824 -14.110 15.231 1.00 81.00 91 GLU A CA 1
ATOM 710 C C . GLU A 1 91 ? -14.801 -12.740 15.918 1.00 81.00 91 GLU A C 1
ATOM 712 O O . GLU A 1 91 ? -13.833 -11.978 15.790 1.00 81.00 91 GLU A O 1
ATOM 717 N N . ASP A 1 92 ? -15.913 -12.365 16.546 1.00 74.38 92 ASP A N 1
ATOM 718 C CA . ASP A 1 92 ? -15.972 -11.203 17.433 1.00 74.38 92 ASP A CA 1
ATOM 719 C C . ASP A 1 92 ? -15.562 -11.578 18.866 1.00 74.38 92 ASP A C 1
ATOM 721 O O . ASP A 1 92 ? -15.377 -12.752 19.194 1.00 74.38 92 ASP A O 1
ATOM 725 N N . ASP A 1 93 ? -15.456 -10.581 19.744 1.00 73.44 93 ASP A N 1
ATOM 726 C CA . ASP A 1 93 ? -15.113 -10.782 21.160 1.00 73.44 93 ASP A CA 1
ATOM 727 C C . ASP A 1 93 ? -16.132 -11.668 21.913 1.00 73.44 93 ASP A C 1
ATOM 729 O O . ASP A 1 93 ? -15.873 -12.117 23.029 1.00 73.44 93 ASP A O 1
ATOM 733 N N . GLN A 1 94 ? -17.305 -11.919 21.318 1.00 76.38 94 GLN A N 1
ATOM 734 C CA . GLN A 1 94 ? -18.378 -12.766 21.844 1.00 76.38 94 GLN A CA 1
ATOM 735 C C . GLN A 1 94 ? -18.391 -14.168 21.204 1.00 76.38 94 GLN A C 1
ATOM 737 O O . GLN A 1 94 ? -19.293 -14.960 21.488 1.00 76.38 94 GLN A O 1
ATOM 742 N N . GLY A 1 95 ? -17.407 -14.494 20.356 1.00 78.19 95 GLY A N 1
ATOM 743 C CA . GLY A 1 95 ? -17.299 -15.773 19.651 1.00 78.19 95 GLY A CA 1
ATOM 744 C C . GLY A 1 95 ? -18.309 -15.948 18.513 1.00 78.19 95 GLY A C 1
ATOM 745 O O . GLY A 1 95 ? -18.546 -17.066 18.051 1.00 78.19 95 GLY A O 1
ATOM 746 N N . LYS A 1 96 ? -18.951 -14.871 18.054 1.00 81.94 96 LYS A N 1
ATOM 747 C CA . LYS A 1 96 ? -19.862 -14.904 16.912 1.00 81.94 96 LYS A CA 1
ATOM 748 C C . LYS A 1 96 ? -19.066 -14.809 15.618 1.00 81.94 96 LYS A C 1
ATOM 750 O O . LYS A 1 96 ? -18.239 -13.918 15.431 1.00 81.94 96 LYS A O 1
ATOM 755 N N . VAL A 1 97 ? -19.392 -15.695 14.682 1.00 83.06 97 VAL A N 1
ATOM 756 C CA . VAL A 1 97 ? -18.805 -15.681 13.341 1.00 83.06 97 VAL A CA 1
ATOM 75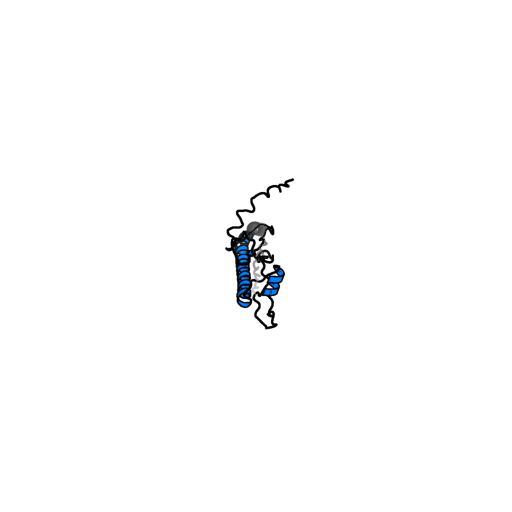7 C C . VAL A 1 97 ? -19.209 -14.399 12.609 1.00 83.06 97 VAL A C 1
ATOM 759 O O . VAL A 1 97 ? -20.397 -14.087 12.472 1.00 83.06 97 VAL A O 1
ATOM 762 N N . ARG A 1 98 ? -18.211 -13.678 12.104 1.00 84.38 98 ARG A N 1
ATOM 763 C CA . ARG A 1 98 ? -18.341 -12.480 11.271 1.00 84.38 98 ARG A CA 1
ATOM 764 C C . ARG A 1 98 ? -17.435 -12.578 10.046 1.00 84.38 98 ARG A C 1
ATOM 766 O O . ARG A 1 98 ? -16.487 -13.359 10.006 1.00 84.38 98 ARG A O 1
ATOM 773 N N . ALA A 1 99 ? -17.738 -11.775 9.031 1.00 85.94 99 ALA A N 1
ATOM 774 C CA . ALA A 1 99 ? -16.832 -11.614 7.903 1.00 85.94 99 ALA A CA 1
ATOM 775 C C . ALA A 1 99 ? -15.564 -10.879 8.359 1.00 85.94 99 ALA A C 1
ATOM 777 O O . ALA A 1 99 ? -15.649 -9.937 9.146 1.00 85.94 99 ALA A O 1
ATOM 778 N N . SER A 1 100 ? -14.410 -11.301 7.841 1.00 88.75 100 SER A N 1
ATOM 779 C CA . SER A 1 100 ? -13.159 -10.567 8.027 1.00 88.75 100 SER A CA 1
ATOM 780 C C . SER A 1 100 ? -13.264 -9.180 7.382 1.00 88.75 100 SER A C 1
ATOM 782 O O . SER A 1 100 ? -13.771 -9.053 6.264 1.00 88.75 100 SER A O 1
ATOM 784 N N . TYR A 1 101 ? -12.763 -8.141 8.053 1.00 90.19 101 TY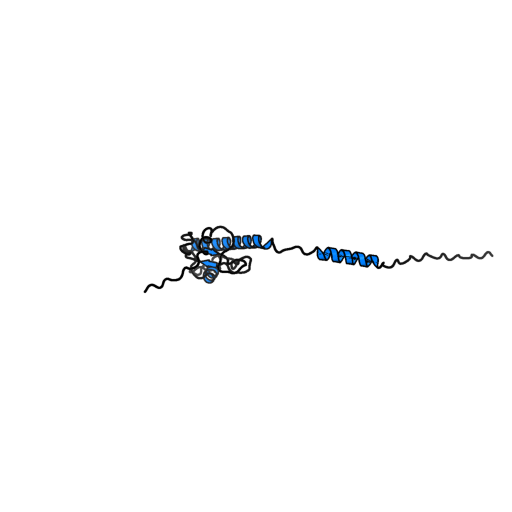R A N 1
ATOM 785 C CA . TYR A 1 101 ? -12.671 -6.802 7.459 1.00 90.19 101 TYR A CA 1
ATOM 786 C C . TYR A 1 101 ? -11.537 -6.708 6.440 1.00 90.19 101 TYR A C 1
ATOM 788 O O . TYR A 1 101 ? -11.530 -5.795 5.611 1.00 90.19 101 TYR A O 1
ATOM 796 N N . LEU A 1 102 ? -10.578 -7.633 6.511 1.00 91.19 102 LEU A N 1
ATOM 797 C CA . LEU A 1 102 ? -9.378 -7.631 5.700 1.00 91.19 102 LEU A CA 1
ATOM 798 C C . LEU A 1 102 ? -9.081 -9.030 5.145 1.00 91.19 102 LEU A C 1
ATOM 800 O O . LEU A 1 102 ? -8.825 -9.981 5.877 1.00 91.19 102 LEU A O 1
ATOM 804 N N . GLU A 1 103 ? -9.097 -9.166 3.822 1.00 86.94 103 GLU A N 1
ATOM 805 C CA . GLU A 1 103 ? -8.885 -10.464 3.163 1.00 86.94 103 GLU A CA 1
ATOM 806 C C . GLU A 1 103 ? -7.407 -10.874 3.109 1.00 86.94 103 GLU A C 1
ATOM 808 O O . GLU A 1 103 ? -7.080 -12.059 3.133 1.00 86.94 103 GLU A O 1
ATOM 813 N N . LYS A 1 104 ? -6.505 -9.894 3.011 1.00 89.94 104 LYS A N 1
ATOM 814 C CA . LYS A 1 104 ? -5.063 -10.103 2.856 1.00 89.94 104 LYS A CA 1
ATOM 815 C C . LYS A 1 104 ? -4.280 -9.068 3.648 1.00 89.94 104 LYS A C 1
ATOM 817 O O . LYS A 1 104 ? -4.734 -7.935 3.800 1.00 89.94 104 LYS A O 1
ATOM 822 N N . ILE A 1 105 ? -3.071 -9.436 4.063 1.00 89.44 105 ILE A N 1
ATOM 823 C CA . ILE A 1 105 ? -2.142 -8.502 4.703 1.00 89.44 105 ILE A CA 1
ATOM 824 C C . ILE A 1 105 ? -1.894 -7.329 3.738 1.00 89.44 105 ILE A C 1
ATOM 826 O O . ILE A 1 105 ? -1.574 -7.563 2.566 1.00 89.44 105 ILE A O 1
ATOM 830 N N . PRO A 1 106 ? -2.077 -6.076 4.183 1.00 88.81 106 PRO A N 1
ATOM 831 C CA . PRO A 1 106 ? -1.972 -4.931 3.310 1.00 88.81 106 PRO A CA 1
ATOM 832 C C . PRO A 1 106 ? -0.493 -4.578 3.167 1.00 88.81 106 PRO A C 1
ATOM 834 O O . PRO A 1 106 ? 0.143 -4.100 4.105 1.00 88.81 106 PRO A O 1
ATOM 837 N N . THR A 1 107 ? 0.059 -4.835 1.987 1.00 90.06 107 THR A N 1
ATOM 838 C CA . THR A 1 107 ? 1.434 -4.473 1.635 1.00 90.06 107 THR A CA 1
ATOM 839 C C . THR A 1 107 ? 1.442 -3.315 0.647 1.00 90.06 107 THR A C 1
ATOM 841 O O . THR A 1 107 ? 0.470 -3.080 -0.076 1.00 90.06 107 THR A O 1
ATOM 844 N N . ASP A 1 108 ? 2.545 -2.589 0.580 1.00 87.94 108 ASP A N 1
ATOM 845 C CA . ASP A 1 108 ? 2.808 -1.664 -0.511 1.00 87.94 108 ASP A CA 1
ATOM 846 C C . ASP A 1 108 ? 3.255 -2.402 -1.786 1.00 87.94 108 ASP A C 1
ATOM 848 O O . ASP A 1 108 ? 3.315 -3.636 -1.846 1.00 87.94 108 ASP A O 1
ATOM 852 N N . ALA A 1 109 ? 3.527 -1.639 -2.843 1.00 86.06 109 ALA A N 1
ATOM 853 C CA . ALA A 1 109 ? 3.986 -2.182 -4.119 1.00 86.06 109 ALA A CA 1
ATOM 854 C C . ALA A 1 109 ? 5.445 -2.680 -4.102 1.00 86.06 109 ALA A C 1
ATOM 856 O O . ALA A 1 109 ? 5.874 -3.333 -5.053 1.00 86.06 109 ALA A O 1
ATOM 857 N N . TRP A 1 110 ? 6.197 -2.390 -3.038 1.00 82.19 110 TRP A N 1
ATOM 858 C CA . TRP A 1 110 ? 7.581 -2.827 -2.838 1.00 82.19 110 TRP A CA 1
ATOM 859 C C . TRP A 1 110 ? 7.685 -4.057 -1.924 1.00 82.19 110 TRP A C 1
ATOM 861 O O . TRP A 1 110 ? 8.779 -4.587 -1.733 1.00 82.19 110 TRP A O 1
ATOM 871 N N . GLY A 1 111 ? 6.545 -4.561 -1.440 1.00 84.38 111 GLY A N 1
ATOM 872 C CA . GLY A 1 111 ? 6.436 -5.782 -0.647 1.00 84.38 111 GLY A CA 1
ATOM 873 C C . GLY A 1 111 ? 6.523 -5.564 0.861 1.00 84.38 111 GLY A C 1
ATOM 874 O O . GLY A 1 111 ? 6.543 -6.547 1.597 1.00 84.38 111 GLY A O 1
ATOM 875 N N . GLU A 1 112 ? 6.544 -4.317 1.328 1.00 84.56 112 GLU A N 1
ATOM 876 C CA . GLU A 1 112 ? 6.579 -4.001 2.755 1.00 84.56 112 GLU A CA 1
ATOM 877 C C . GLU A 1 112 ? 5.154 -3.867 3.319 1.00 84.56 112 GLU A C 1
ATOM 879 O O . GLU A 1 112 ? 4.257 -3.362 2.634 1.00 84.56 112 GLU A O 1
ATOM 884 N N . PRO A 1 113 ? 4.899 -4.302 4.565 1.00 87.56 113 PRO A N 1
ATOM 885 C CA . PRO A 1 113 ? 3.602 -4.120 5.205 1.00 87.56 113 PRO A CA 1
ATOM 886 C C . PRO A 1 113 ? 3.316 -2.636 5.472 1.00 87.56 113 PRO A C 1
ATOM 888 O O . PRO A 1 113 ? 4.189 -1.873 5.902 1.00 87.56 113 PRO A O 1
ATOM 891 N N . LEU A 1 114 ? 2.065 -2.228 5.244 1.00 88.25 114 LEU A N 1
ATOM 892 C CA . LEU A 1 114 ? 1.607 -0.883 5.585 1.00 88.25 114 LEU A CA 1
ATOM 893 C C . LEU A 1 114 ? 1.642 -0.674 7.097 1.00 88.25 114 LEU A C 1
ATOM 895 O O . LEU A 1 114 ? 1.247 -1.548 7.860 1.00 88.25 114 LEU A O 1
ATOM 899 N N . GLN A 1 115 ? 2.060 0.516 7.511 1.00 86.19 115 GLN A N 1
ATOM 900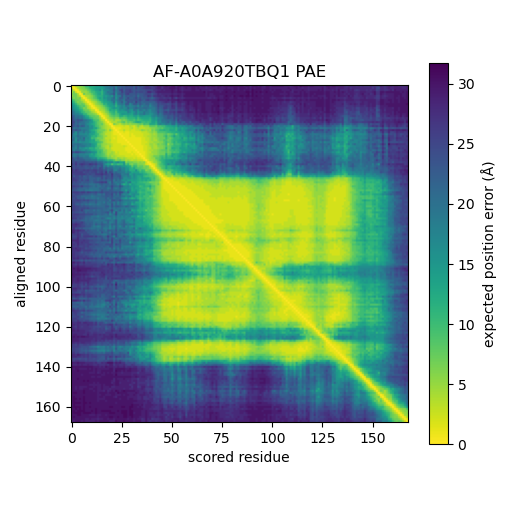 C CA . GLN A 1 115 ? 2.126 0.916 8.908 1.00 86.19 115 GLN A CA 1
ATOM 901 C C . GLN A 1 115 ? 0.811 1.532 9.357 1.00 86.19 115 GLN A C 1
ATOM 903 O O . GLN A 1 115 ? 0.184 2.278 8.600 1.00 86.19 115 GLN A O 1
ATOM 908 N N . TYR A 1 116 ? 0.424 1.245 10.596 1.00 87.44 116 TYR A N 1
ATOM 909 C CA . TYR A 1 116 ? -0.767 1.783 11.233 1.00 87.44 116 TYR A CA 1
ATOM 910 C C . TYR A 1 116 ? -0.393 2.466 12.546 1.00 87.44 116 TYR A C 1
ATOM 912 O O . TYR A 1 116 ? 0.321 1.905 13.372 1.00 87.44 116 TYR A O 1
ATOM 920 N N . GLN A 1 117 ? -0.908 3.674 12.761 1.00 84.94 117 GLN A N 1
ATOM 921 C CA . GLN A 1 117 ? -0.709 4.401 14.006 1.00 84.94 117 GLN A CA 1
ATOM 922 C C . GLN A 1 117 ? -2.008 5.051 14.479 1.00 84.94 117 GLN A C 1
ATOM 924 O O . GLN A 1 117 ? -2.607 5.885 13.791 1.00 84.94 117 GLN A O 1
ATOM 929 N N . TYR A 1 118 ? -2.417 4.692 15.694 1.00 83.69 118 TYR A N 1
ATOM 930 C CA . TYR A 1 118 ? -3.527 5.310 16.403 1.00 83.69 118 TYR A CA 1
ATOM 931 C C . TYR A 1 118 ? -3.248 5.310 17.922 1.00 83.69 118 TYR A C 1
ATOM 933 O O . TYR A 1 118 ? -2.831 4.277 18.443 1.00 83.69 118 TYR A O 1
ATOM 941 N N . PRO A 1 119 ? -3.472 6.425 18.644 1.00 82.81 119 PRO A N 1
ATOM 942 C CA . PRO A 1 119 ? -3.882 7.731 18.131 1.00 82.81 119 PRO A CA 1
ATOM 943 C C . PRO A 1 119 ? -2.807 8.352 17.222 1.00 82.81 119 PRO A C 1
ATOM 945 O O . PRO A 1 119 ? -1.617 8.072 17.383 1.00 82.81 119 PRO A O 1
ATOM 948 N N . PRO A 1 120 ? -3.204 9.171 16.233 1.00 76.56 120 PRO A N 1
ATOM 949 C CA . PRO A 1 120 ? -2.241 9.835 15.372 1.00 76.56 120 PRO A CA 1
ATOM 950 C C . PRO A 1 120 ? -1.405 10.834 16.190 1.00 76.56 120 PRO A C 1
ATOM 952 O O . PRO A 1 120 ? -1.917 11.430 17.143 1.00 76.56 120 PRO A O 1
ATOM 955 N N . PRO A 1 121 ? -0.146 11.083 15.797 1.00 71.62 121 PRO A N 1
ATOM 956 C CA . PRO A 1 121 ? 0.672 12.135 16.389 1.00 71.62 121 PRO A CA 1
ATOM 957 C C . PRO A 1 121 ? -0.050 13.494 16.364 1.00 71.62 121 PRO A C 1
ATOM 959 O O . PRO A 1 121 ? -0.660 13.856 15.350 1.00 71.62 121 PRO A O 1
ATOM 962 N N . GLU A 1 122 ? 0.044 14.274 17.449 1.00 62.34 122 GLU A N 1
ATOM 963 C CA . GLU A 1 122 ? -0.666 15.561 17.625 1.00 62.34 122 GLU A CA 1
ATOM 964 C C . GLU A 1 122 ? -0.417 16.566 16.481 1.00 62.34 122 GLU A C 1
ATOM 966 O O . GLU A 1 122 ? -1.244 17.425 16.178 1.00 62.34 122 GLU A O 1
ATOM 971 N N . ASN A 1 123 ? 0.719 16.440 15.799 1.00 60.69 123 ASN A N 1
ATOM 972 C CA . ASN A 1 123 ? 1.164 17.293 14.701 1.00 60.69 123 ASN A CA 1
ATOM 973 C C . ASN A 1 123 ? 0.614 16.901 13.313 1.00 60.69 123 ASN A C 1
ATOM 975 O O . ASN A 1 123 ? 0.964 17.551 12.329 1.00 60.69 123 ASN A O 1
ATOM 979 N N . THR A 1 124 ? -0.245 15.883 13.211 1.00 57.34 124 THR A N 1
ATOM 980 C CA . THR A 1 124 ? -0.771 15.380 11.923 1.00 57.34 124 THR A CA 1
ATOM 981 C C . THR A 1 124 ? -1.959 16.208 11.409 1.00 57.34 124 THR A C 1
ATOM 983 O O . THR A 1 124 ? -2.332 16.135 10.240 1.00 57.34 124 THR A O 1
ATOM 986 N N . GLY A 1 125 ? -2.587 17.029 12.259 1.00 57.91 125 GLY A N 1
ATOM 987 C CA . GLY A 1 125 ? -3.775 17.825 11.901 1.00 57.91 125 GLY A CA 1
ATOM 988 C C . GLY A 1 125 ? -5.036 16.996 11.611 1.00 57.91 125 GLY A C 1
ATOM 989 O O . GLY A 1 125 ? -6.072 17.557 11.265 1.00 57.91 125 GLY A O 1
ATOM 990 N N . ASN A 1 126 ? -4.959 15.671 11.758 1.00 57.88 126 ASN A N 1
ATOM 991 C CA . ASN A 1 126 ? -6.061 14.738 11.573 1.00 57.88 126 ASN A CA 1
ATOM 992 C C . ASN A 1 126 ? -6.503 14.235 12.950 1.00 57.88 126 ASN A C 1
ATOM 994 O O . ASN A 1 126 ? -6.085 13.179 13.418 1.00 57.88 126 ASN A O 1
ATOM 998 N N . THR A 1 127 ? -7.289 15.045 13.652 1.00 62.97 127 THR A N 1
ATOM 999 C CA . THR A 1 127 ? -7.743 14.713 15.004 1.00 62.97 127 THR A CA 1
ATOM 1000 C C . THR A 1 127 ? -8.790 13.600 14.926 1.00 62.97 127 THR A C 1
ATOM 1002 O O . THR A 1 127 ? -9.922 13.830 14.508 1.00 62.97 127 THR A O 1
ATOM 1005 N N . GLY A 1 128 ? -8.415 12.380 15.320 1.00 74.81 128 GLY A N 1
ATOM 1006 C CA . GLY A 1 128 ? -9.360 11.278 15.543 1.00 74.81 128 GLY A CA 1
ATOM 1007 C C . GLY A 1 128 ? -9.527 10.262 14.407 1.00 74.81 128 GLY A C 1
ATOM 1008 O O . GLY A 1 128 ? -10.484 9.484 14.448 1.00 74.81 128 GLY A O 1
ATOM 1009 N N . LYS A 1 129 ? -8.628 10.230 13.415 1.00 82.19 129 LYS A N 1
ATOM 1010 C CA . LYS A 1 129 ? -8.511 9.132 12.435 1.00 82.19 129 LYS A CA 1
ATOM 1011 C C . LYS A 1 129 ? -7.131 8.471 12.534 1.00 82.19 129 LYS A C 1
ATOM 1013 O O . LYS A 1 129 ? -6.176 9.171 12.866 1.00 82.19 129 LYS A O 1
ATOM 1018 N N . PRO A 1 130 ? -7.007 7.166 12.250 1.00 83.75 130 PRO A N 1
ATOM 1019 C CA . PRO A 1 130 ? -5.708 6.509 12.220 1.00 83.75 130 PRO A CA 1
ATOM 1020 C C . PRO A 1 130 ? -4.833 7.034 11.082 1.00 83.75 130 PRO A C 1
ATOM 1022 O O . PRO A 1 130 ? -5.329 7.418 10.020 1.00 83.75 130 PRO A O 1
ATOM 1025 N N . LEU A 1 131 ? -3.523 7.033 11.312 1.00 83.88 131 LEU A N 1
ATOM 1026 C CA . LEU A 1 131 ? -2.515 7.321 10.303 1.00 83.88 131 LEU A CA 1
ATOM 1027 C C . LEU A 1 131 ? -2.055 5.997 9.681 1.00 83.88 131 LEU A C 1
ATOM 1029 O O . LEU A 1 131 ? -1.551 5.129 10.388 1.00 83.88 131 LEU A O 1
ATOM 1033 N N . ILE A 1 132 ? -2.227 5.855 8.366 1.00 85.50 132 ILE A N 1
ATOM 1034 C CA . ILE A 1 132 ? -1.787 4.681 7.600 1.00 85.50 132 ILE A CA 1
ATOM 1035 C C . ILE A 1 132 ? -0.783 5.141 6.548 1.00 85.50 132 ILE A C 1
ATOM 1037 O O . ILE A 1 132 ? -1.069 6.072 5.791 1.00 85.50 132 ILE A O 1
ATOM 1041 N N . TYR A 1 133 ? 0.395 4.519 6.503 1.00 80.69 133 TYR A N 1
ATOM 1042 C CA . TYR A 1 133 ? 1.477 4.942 5.610 1.00 80.69 133 TYR A CA 1
ATOM 1043 C C . TYR A 1 133 ? 2.387 3.787 5.169 1.00 80.69 133 TYR A C 1
ATOM 1045 O O . TYR A 1 133 ? 2.373 2.703 5.744 1.00 80.69 133 TYR A O 1
ATOM 1053 N N . SER A 1 134 ? 3.181 4.031 4.124 1.00 81.31 134 SER A N 1
ATOM 1054 C CA . SER A 1 134 ? 4.251 3.148 3.633 1.00 81.31 134 SER A CA 1
ATOM 1055 C C . SER A 1 134 ? 5.574 3.922 3.622 1.00 81.31 134 SER A C 1
ATOM 1057 O O . SER A 1 134 ? 5.578 5.152 3.493 1.00 81.31 134 SER A O 1
ATOM 1059 N N . PHE A 1 135 ? 6.686 3.198 3.773 1.00 75.50 135 PHE A N 1
ATOM 1060 C CA . PHE A 1 135 ? 8.047 3.735 3.668 1.00 75.50 135 PHE A CA 1
ATOM 1061 C C . PHE A 1 135 ? 8.520 3.902 2.215 1.00 75.50 135 PHE A C 1
ATOM 1063 O O . PHE A 1 135 ? 9.527 4.563 1.969 1.00 75.50 135 PHE A O 1
ATOM 1070 N N . GLY A 1 136 ? 7.788 3.341 1.250 1.00 73.69 136 GLY A N 1
ATOM 1071 C CA . GLY A 1 136 ? 8.113 3.441 -0.165 1.00 73.69 136 GLY A CA 1
ATOM 1072 C C . GLY A 1 136 ? 9.387 2.675 -0.567 1.00 73.69 136 GLY A C 1
ATOM 1073 O O . GLY A 1 136 ? 9.880 1.831 0.184 1.00 73.69 136 GLY A O 1
ATOM 1074 N N . PRO A 1 137 ? 9.946 2.967 -1.758 1.00 71.06 137 PRO A N 1
ATOM 1075 C CA . PRO A 1 137 ? 11.086 2.234 -2.320 1.00 71.06 137 PRO A CA 1
ATOM 1076 C C . PRO A 1 137 ? 12.371 2.393 -1.506 1.00 71.06 137 PRO A C 1
ATOM 1078 O O . PRO A 1 137 ? 13.173 1.463 -1.435 1.00 71.06 137 PRO A O 1
ATOM 1081 N N . ASP A 1 138 ? 12.568 3.564 -0.898 1.00 66.06 138 ASP A N 1
ATOM 1082 C CA . ASP A 1 138 ? 13.815 3.912 -0.214 1.00 66.06 138 ASP A CA 1
ATOM 1083 C C . ASP A 1 138 ? 13.903 3.303 1.189 1.00 66.06 138 ASP A C 1
ATOM 1085 O O . ASP A 1 138 ? 14.962 3.364 1.811 1.00 66.06 138 ASP A O 1
ATOM 1089 N N . ARG A 1 139 ? 12.804 2.703 1.686 1.00 62.62 139 ARG A N 1
ATOM 1090 C CA . ARG A 1 139 ? 12.690 2.046 3.005 1.00 62.62 139 ARG A CA 1
ATOM 1091 C C . ARG A 1 139 ? 13.171 2.899 4.185 1.00 62.62 139 ARG A C 1
ATOM 1093 O O . ARG A 1 139 ? 13.376 2.383 5.280 1.00 62.62 139 ARG A O 1
ATOM 1100 N N . ALA A 1 140 ? 13.351 4.194 3.959 1.00 51.44 140 ALA A N 1
ATOM 1101 C CA . ALA A 1 140 ? 13.823 5.141 4.938 1.00 51.44 140 ALA A CA 1
ATOM 1102 C C . ALA A 1 140 ? 12.622 5.787 5.628 1.00 51.44 140 ALA A C 1
ATOM 1104 O O . ALA A 1 140 ? 11.606 6.121 5.014 1.00 51.44 140 ALA A O 1
ATOM 1105 N N . ASP A 1 141 ? 12.783 5.969 6.927 1.00 50.00 141 ASP A N 1
ATOM 1106 C CA . ASP A 1 141 ? 12.021 6.762 7.879 1.00 50.00 141 ASP A CA 1
ATOM 1107 C C . ASP A 1 141 ? 11.932 8.233 7.427 1.00 50.00 141 ASP A C 1
ATOM 1109 O O . ASP A 1 141 ? 12.522 9.151 7.989 1.00 50.00 141 ASP A O 1
ATOM 1113 N N . GLY A 1 142 ? 11.189 8.455 6.342 1.00 48.47 142 GLY A N 1
ATOM 1114 C CA . GLY A 1 142 ? 11.138 9.733 5.651 1.00 48.47 142 GLY A CA 1
ATOM 1115 C C . GLY A 1 142 ? 10.216 9.731 4.438 1.00 48.47 142 GLY A C 1
ATOM 1116 O O . GLY A 1 142 ? 10.663 10.082 3.360 1.00 48.47 142 GLY A O 1
ATOM 1117 N N . VAL A 1 143 ? 8.939 9.380 4.641 1.00 47.72 143 VAL A N 1
ATOM 1118 C CA . VAL A 1 143 ? 7.761 9.777 3.834 1.00 47.72 143 VAL A CA 1
ATOM 1119 C C . VAL A 1 143 ? 7.890 9.669 2.303 1.00 47.72 143 VAL A C 1
ATOM 1121 O O . VAL A 1 143 ? 8.527 10.514 1.688 1.00 47.72 143 VAL A O 1
ATOM 1124 N N . MET A 1 144 ? 7.092 8.788 1.677 1.00 48.56 144 MET A N 1
ATOM 1125 C CA . MET A 1 144 ? 6.261 9.027 0.467 1.00 48.56 144 MET A CA 1
ATOM 1126 C C . MET A 1 144 ? 5.645 7.678 0.026 1.00 48.56 144 MET A C 1
ATOM 1128 O O . MET A 1 144 ? 6.298 6.654 0.126 1.00 48.56 144 MET A O 1
ATOM 1132 N N . THR A 1 145 ? 4.393 7.571 -0.443 1.00 41.09 145 THR A N 1
ATOM 1133 C CA . THR A 1 145 ? 3.880 8.245 -1.643 1.00 41.09 145 THR A CA 1
ATOM 1134 C C . THR A 1 145 ? 2.367 8.551 -1.572 1.00 41.09 145 THR A C 1
ATOM 1136 O O . THR A 1 145 ? 1.525 7.663 -1.494 1.00 41.09 145 THR A O 1
ATOM 1139 N N . THR A 1 146 ? 1.980 9.810 -1.755 1.00 44.38 146 THR A N 1
ATOM 1140 C CA . THR A 1 146 ? 1.169 10.103 -2.943 1.00 44.38 146 THR A CA 1
ATOM 1141 C C . THR A 1 146 ? -0.362 10.027 -2.915 1.00 44.38 146 THR A C 1
ATOM 1143 O O . THR A 1 146 ? -0.910 10.609 -3.835 1.00 44.38 146 THR A O 1
ATOM 1146 N N . SER A 1 147 ? -1.124 9.346 -2.050 1.00 38.38 147 SER A N 1
ATOM 1147 C CA . SER A 1 147 ? -2.606 9.545 -2.024 1.00 38.38 147 SER A CA 1
ATOM 1148 C C . SER A 1 147 ? -3.028 10.233 -0.752 1.00 38.38 147 SER A C 1
ATOM 1150 O O . SER A 1 147 ? -3.052 9.618 0.306 1.00 38.38 147 SER A O 1
ATOM 1152 N N . ALA A 1 148 ? -3.343 11.518 -0.896 1.00 38.38 148 ALA A N 1
ATOM 1153 C CA . ALA A 1 148 ? -4.279 12.283 -0.084 1.00 38.38 148 ALA A CA 1
ATOM 1154 C C . ALA A 1 148 ? -4.657 11.652 1.271 1.00 38.38 148 ALA A C 1
ATOM 1156 O O . ALA A 1 148 ? -5.704 11.028 1.364 1.00 38.38 148 ALA A O 1
ATOM 1157 N N . THR A 1 149 ? -3.804 11.810 2.295 1.00 40.91 149 THR A N 1
ATOM 1158 C CA . THR A 1 149 ? -4.144 12.284 3.667 1.00 40.91 149 THR A CA 1
ATOM 1159 C C . THR A 1 149 ? -2.861 12.507 4.504 1.00 40.91 149 THR A C 1
ATOM 1161 O O . THR A 1 149 ? -2.750 12.109 5.653 1.00 40.91 149 THR A O 1
ATOM 1164 N N . SER A 1 150 ? -1.843 13.167 3.942 1.00 42.59 150 SER A N 1
ATOM 1165 C CA . SER A 1 150 ? -0.700 13.693 4.717 1.00 42.59 150 SER A CA 1
ATOM 1166 C C . SER A 1 150 ? -0.092 14.883 3.971 1.00 42.59 150 SER A C 1
ATOM 1168 O O . SER A 1 150 ? 1.025 14.835 3.456 1.00 42.59 150 SER A O 1
ATOM 1170 N N . MET A 1 151 ? -0.867 15.961 3.837 1.00 37.03 151 MET A N 1
ATOM 1171 C CA . MET A 1 151 ? -0.428 17.171 3.128 1.00 37.03 151 MET A CA 1
ATOM 1172 C C . MET A 1 151 ? 0.386 18.133 4.017 1.00 37.03 151 MET A C 1
ATOM 1174 O O . MET A 1 151 ? 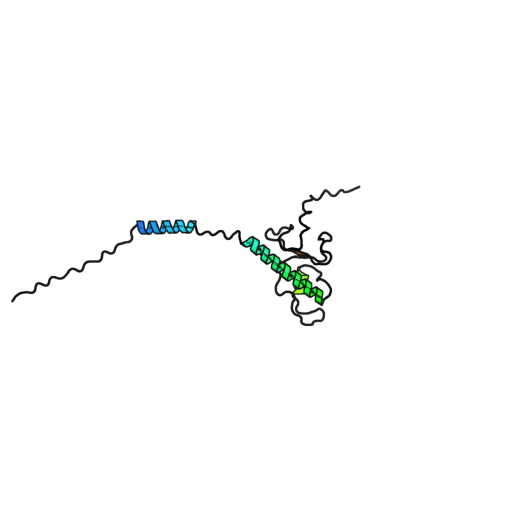0.708 19.234 3.586 1.00 37.03 151 MET A O 1
ATOM 1178 N N . ASN A 1 152 ? 0.714 17.763 5.259 1.00 43.91 152 ASN A N 1
ATOM 1179 C CA . ASN A 1 152 ? 1.295 18.686 6.244 1.00 43.91 152 ASN A CA 1
ATOM 1180 C C . ASN A 1 152 ? 2.512 18.156 7.031 1.00 43.91 152 ASN A C 1
ATOM 1182 O O . ASN A 1 152 ? 3.061 18.915 7.827 1.00 43.91 152 ASN A O 1
ATOM 1186 N N . TRP A 1 153 ? 3.023 16.943 6.775 1.00 45.69 153 TRP A N 1
ATOM 1187 C CA . TRP A 1 153 ? 4.251 16.464 7.442 1.00 45.69 153 TRP A CA 1
ATOM 1188 C C . TRP A 1 153 ? 5.553 16.919 6.743 1.00 45.69 153 TRP A C 1
ATOM 1190 O O . TRP A 1 153 ? 6.574 17.144 7.393 1.00 45.69 153 TRP A O 1
ATOM 1200 N N . TRP A 1 154 ? 5.535 17.174 5.431 1.00 38.97 154 TRP A N 1
ATOM 1201 C CA . TRP A 1 154 ? 6.768 17.472 4.681 1.00 38.97 154 TRP A CA 1
ATOM 1202 C C . TRP A 1 154 ? 7.470 18.776 5.114 1.00 38.97 154 TRP A C 1
ATOM 1204 O O . TRP A 1 154 ? 8.685 18.900 5.012 1.00 38.97 154 TRP A O 1
ATOM 1214 N N . ASN A 1 155 ? 6.739 19.742 5.679 1.00 40.75 155 ASN A N 1
ATOM 1215 C CA . ASN A 1 155 ? 7.271 21.085 5.930 1.00 40.75 155 ASN A CA 1
ATOM 1216 C C . ASN A 1 155 ? 8.095 21.243 7.234 1.00 40.75 155 ASN A C 1
ATOM 1218 O O . ASN A 1 155 ? 8.428 22.373 7.593 1.00 40.75 155 ASN A O 1
ATOM 1222 N N . ARG A 1 156 ? 8.399 20.172 7.997 1.00 46.53 156 ARG A N 1
ATOM 1223 C CA . ARG A 1 156 ? 9.066 20.314 9.319 1.00 46.53 156 ARG A CA 1
ATOM 1224 C C . ARG A 1 156 ? 10.192 19.321 9.663 1.00 46.53 156 ARG A C 1
ATOM 1226 O O . ARG A 1 156 ? 10.848 19.531 10.677 1.00 46.53 156 ARG A O 1
ATOM 1233 N N . ILE A 1 157 ? 10.500 18.316 8.841 1.00 45.78 157 ILE A N 1
ATOM 1234 C CA . ILE A 1 157 ? 11.666 17.430 9.095 1.00 45.78 157 ILE A CA 1
ATOM 1235 C C . ILE A 1 157 ? 12.996 18.135 8.737 1.00 45.78 157 ILE A C 1
ATOM 1237 O O . ILE A 1 157 ? 14.061 17.774 9.220 1.00 45.78 157 ILE A O 1
ATOM 1241 N N . SER A 1 158 ? 12.938 19.239 7.984 1.00 42.50 158 SER A N 1
ATOM 1242 C CA . SER A 1 158 ? 14.101 20.050 7.588 1.00 42.50 158 SER A CA 1
ATOM 1243 C C . SER A 1 158 ? 14.654 20.970 8.686 1.00 42.50 158 SER A C 1
ATOM 1245 O O . SER A 1 158 ? 15.510 21.808 8.400 1.00 42.50 158 SER A O 1
ATOM 1247 N N . ARG A 1 159 ? 14.171 20.886 9.935 1.00 35.88 159 ARG A N 1
ATOM 1248 C CA . ARG A 1 159 ? 14.790 21.626 11.044 1.00 35.88 159 ARG A CA 1
ATOM 1249 C C . ARG A 1 159 ? 15.899 20.756 11.636 1.00 35.88 159 ARG A C 1
ATOM 1251 O O . ARG A 1 159 ? 15.567 19.740 12.243 1.00 35.88 159 ARG A O 1
ATOM 1258 N N . PRO A 1 160 ? 17.188 21.126 11.501 1.00 35.91 160 PRO A N 1
ATOM 1259 C CA . PRO A 1 160 ? 18.242 20.422 12.215 1.00 35.91 160 PRO A CA 1
ATOM 1260 C C . PRO A 1 160 ? 17.899 20.458 13.703 1.00 35.91 160 PRO A C 1
ATOM 1262 O O . PRO A 1 160 ? 17.561 21.518 14.236 1.00 35.91 160 PRO A O 1
ATOM 1265 N N . VAL A 1 161 ? 17.926 19.291 14.346 1.00 50.66 161 VAL A N 1
ATOM 1266 C CA . VAL A 1 161 ? 17.658 19.135 15.775 1.00 50.66 161 VAL A CA 1
ATOM 1267 C C . VAL A 1 161 ? 18.669 20.005 16.522 1.00 50.66 161 VAL A C 1
ATOM 1269 O O . VAL A 1 161 ? 19.852 19.682 16.633 1.00 50.66 161 VAL A O 1
ATOM 1272 N N . GLY A 1 162 ? 18.216 21.183 16.942 1.00 37.62 162 GLY A N 1
ATOM 1273 C CA . GLY A 1 162 ? 19.006 22.126 17.709 1.00 37.62 162 GLY A CA 1
ATOM 1274 C C . GLY A 1 162 ? 19.365 21.494 19.045 1.00 37.62 162 GLY A C 1
ATOM 1275 O O . GLY A 1 162 ? 18.484 21.172 19.834 1.00 37.62 162 GLY A O 1
ATOM 1276 N N . ARG A 1 163 ? 20.671 21.297 19.232 1.00 39.06 163 ARG A N 1
ATOM 1277 C CA . ARG A 1 163 ? 21.420 21.088 20.477 1.00 39.06 163 ARG A CA 1
ATOM 1278 C C . ARG A 1 163 ? 20.566 21.272 21.745 1.00 39.06 163 ARG A C 1
ATOM 1280 O O . ARG A 1 163 ? 20.160 22.387 22.064 1.00 39.06 163 ARG A O 1
ATOM 1287 N N . VAL A 1 164 ? 20.350 20.177 22.472 1.00 41.81 164 VAL A N 1
ATOM 1288 C CA . VAL A 1 164 ? 19.779 20.170 23.824 1.00 41.81 164 VAL A CA 1
ATOM 1289 C C . VAL A 1 164 ? 20.600 21.116 24.702 1.00 41.81 164 VAL A C 1
ATOM 1291 O O . VAL A 1 164 ? 21.773 20.871 24.978 1.00 41.81 164 VAL A O 1
ATOM 1294 N N . SER A 1 165 ? 19.981 22.227 25.095 1.00 39.53 165 SER A N 1
ATOM 1295 C CA . SER A 1 165 ? 20.505 23.137 26.106 1.00 39.53 165 SER A CA 1
ATOM 1296 C C . SER A 1 165 ? 20.261 22.503 27.471 1.00 39.53 165 SER A C 1
ATOM 1298 O O . SER A 1 165 ? 19.172 22.602 28.027 1.00 39.53 165 SER A O 1
ATOM 1300 N N . ILE A 1 166 ? 21.274 21.813 27.982 1.00 40.25 166 ILE A N 1
ATOM 1301 C CA . ILE A 1 166 ? 21.405 21.479 29.402 1.00 40.25 166 ILE A CA 1
ATOM 1302 C C . ILE A 1 166 ? 21.617 22.794 30.159 1.00 40.25 166 ILE A C 1
ATOM 1304 O O . ILE A 1 166 ? 22.688 23.390 30.076 1.00 40.25 166 ILE A O 1
ATOM 1308 N N . CYS A 1 167 ? 20.579 23.269 30.845 1.00 40.41 167 CYS A N 1
ATOM 1309 C CA . CYS A 1 167 ? 20.711 24.331 31.837 1.00 40.41 167 CYS A CA 1
ATOM 1310 C C . CYS A 1 167 ? 21.177 23.716 33.163 1.00 40.41 167 CYS A C 1
ATOM 1312 O O . CYS A 1 167 ? 20.555 22.770 33.652 1.00 40.41 167 CYS A O 1
ATOM 1314 N N . GLY A 1 168 ? 22.271 24.255 33.701 1.00 35.75 168 GLY A N 1
ATOM 1315 C CA . GLY A 1 168 ? 22.553 24.279 35.137 1.00 35.75 168 GLY A CA 1
ATOM 1316 C C . GLY A 1 168 ? 22.032 25.567 35.760 1.00 35.75 168 GLY A C 1
ATOM 1317 O O . GLY A 1 168 ? 21.694 26.493 34.984 1.00 35.75 168 GLY A O 1
#

pLDDT: mean 74.49, std 18.12, range [35.75, 95.75]

Foldseek 3Di:
DDDDPDDDDDDDDDPPDDDDPVNVVVVVVVVVVVVVVPDPDPPPPLQVVLLVQLLVLQVLLLQLQVVVCVVVVAGDDDFQVVNQVVQQDQADPVRDGHDRSDPDQRAGSCGHGKGWDPPDDPQQPPHRGIDIGDCPPVVDPQDDDDDDRRPGPNPPVPDDPPDDPDDD

Sequence (168 aa):
MKNFSQKAGRRPRMDRRGFTLLEVLLVLAILIAIAAMVVPNIVGRSDEANKDLTRINIAAFEKAAQMYKIDNKVWPEGSTEDVIMLLMMTEDDQGKVRASYLEKIPTDAWGEPLQYQYPPPENTGNTGKPLIYSFGPDRADGVMTTSATSMNWWNRISRPVGRVSICG